Protein AF-A0A931QT55-F1 (afdb_monomer_lite)

pLDDT: mean 80.0, std 12.06, range [44.22, 92.31]

Foldseek 3Di:
DKEFAPVDPVRVVVVVVVVVVPPVPPDDYDYCPDPVVCVVCVPPDPVPDDDQGMWDDDPNDIDTDDDD

Sequence (68 aa):
MIFFDGVCNLCSGTINFLIKIDKRKIFRYSPLQSDFAKEKLHDIDLHVEGYQTIILLLNGSYYFRSEA

Radius of gyration: 11.76 Å; chains: 1; bounding box: 28×22×30 Å

Structure (mmCIF, N/CA/C/O backbone):
data_AF-A0A931QT55-F1
#
_entry.id   AF-A0A931QT55-F1
#
loop_
_atom_site.group_PDB
_atom_site.id
_atom_site.type_symbol
_atom_site.label_atom_id
_atom_site.label_alt_id
_atom_site.label_comp_id
_atom_site.label_asym_id
_atom_site.label_entity_id
_atom_site.label_seq_id
_atom_site.pdbx_PDB_ins_code
_atom_site.Cartn_x
_atom_site.Cartn_y
_atom_site.Cartn_z
_atom_site.occupancy
_atom_site.B_iso_or_equiv
_atom_site.auth_seq_id
_atom_site.auth_comp_id
_atom_site.auth_asym_id
_atom_site.auth_atom_id
_atom_site.pdbx_PDB_model_num
ATOM 1 N N . MET A 1 1 ? -6.775 6.399 -0.264 1.00 87.88 1 MET A N 1
ATOM 2 C CA . MET A 1 1 ? -6.509 4.991 -0.628 1.00 87.88 1 MET A CA 1
ATOM 3 C C . MET A 1 1 ? -5.015 4.770 -0.597 1.00 87.88 1 MET A C 1
ATOM 5 O O . MET A 1 1 ? -4.298 5.640 -1.057 1.00 87.88 1 MET A O 1
ATOM 9 N N . ILE A 1 2 ? -4.555 3.674 -0.012 1.00 89.81 2 ILE A N 1
ATOM 10 C CA . ILE A 1 2 ? -3.140 3.370 0.177 1.00 89.81 2 ILE A CA 1
ATOM 11 C C . ILE A 1 2 ? -2.784 2.195 -0.731 1.00 89.81 2 ILE A C 1
ATOM 13 O O . ILE A 1 2 ? -3.364 1.115 -0.610 1.00 89.81 2 ILE A O 1
ATOM 17 N N . PHE A 1 3 ? -1.837 2.415 -1.628 1.00 88.94 3 PHE A N 1
ATOM 18 C CA . PHE A 1 3 ? -1.180 1.381 -2.404 1.00 88.94 3 PHE A CA 1
ATOM 19 C C . PHE A 1 3 ? 0.137 1.007 -1.737 1.00 88.94 3 PHE A C 1
ATOM 21 O O . PHE A 1 3 ? 0.806 1.870 -1.174 1.00 88.94 3 PHE A O 1
ATOM 28 N N . PHE A 1 4 ? 0.496 -0.270 -1.750 1.00 86.88 4 PHE A N 1
ATOM 29 C CA . PHE A 1 4 ? 1.708 -0.745 -1.085 1.00 86.88 4 PHE A CA 1
ATOM 30 C C . PHE A 1 4 ? 2.322 -1.934 -1.812 1.00 86.88 4 PHE A C 1
ATOM 32 O O . PHE A 1 4 ? 1.622 -2.675 -2.500 1.00 86.88 4 PHE A O 1
ATOM 39 N N . ASP A 1 5 ? 3.619 -2.145 -1.632 1.00 82.12 5 ASP A N 1
ATOM 40 C CA . ASP A 1 5 ? 4.277 -3.350 -2.117 1.00 82.12 5 ASP A CA 1
ATOM 41 C C . ASP A 1 5 ? 3.923 -4.556 -1.227 1.00 82.12 5 ASP A C 1
ATOM 43 O O . ASP A 1 5 ? 4.329 -4.629 -0.063 1.00 82.12 5 ASP A O 1
ATOM 47 N N . GLY A 1 6 ? 3.158 -5.504 -1.780 1.00 73.00 6 GLY A N 1
ATOM 48 C CA . GLY A 1 6 ? 2.762 -6.738 -1.098 1.00 73.00 6 GLY A CA 1
ATOM 49 C C . GLY A 1 6 ? 3.860 -7.804 -1.002 1.00 73.00 6 GLY A C 1
ATOM 50 O O . GLY A 1 6 ? 3.648 -8.816 -0.338 1.00 73.00 6 GLY A O 1
ATOM 51 N N . VAL A 1 7 ? 5.014 -7.605 -1.645 1.00 73.69 7 VAL A N 1
ATOM 52 C CA . VAL A 1 7 ? 6.170 -8.521 -1.587 1.00 73.69 7 VAL A CA 1
ATOM 53 C C . VAL A 1 7 ? 7.149 -8.100 -0.485 1.00 73.69 7 VAL A C 1
ATOM 55 O O . VAL A 1 7 ? 7.837 -8.935 0.103 1.00 73.69 7 VAL A O 1
ATOM 58 N N . CYS A 1 8 ? 7.174 -6.812 -0.138 1.00 77.12 8 CYS A N 1
ATOM 59 C CA . CYS A 1 8 ? 7.985 -6.300 0.958 1.00 77.12 8 CYS A CA 1
ATOM 60 C C . CYS A 1 8 ? 7.337 -6.589 2.326 1.00 77.12 8 CYS A C 1
ATOM 62 O O . CYS A 1 8 ? 6.248 -6.101 2.656 1.00 77.12 8 CYS A O 1
ATOM 64 N N . ASN A 1 9 ? 8.048 -7.341 3.173 1.00 71.25 9 ASN A N 1
ATOM 65 C CA . ASN A 1 9 ? 7.595 -7.693 4.523 1.00 71.25 9 ASN A CA 1
ATOM 66 C C . ASN A 1 9 ? 7.417 -6.464 5.434 1.00 71.25 9 ASN A C 1
ATOM 68 O O . ASN A 1 9 ? 6.499 -6.434 6.255 1.00 71.25 9 ASN A O 1
A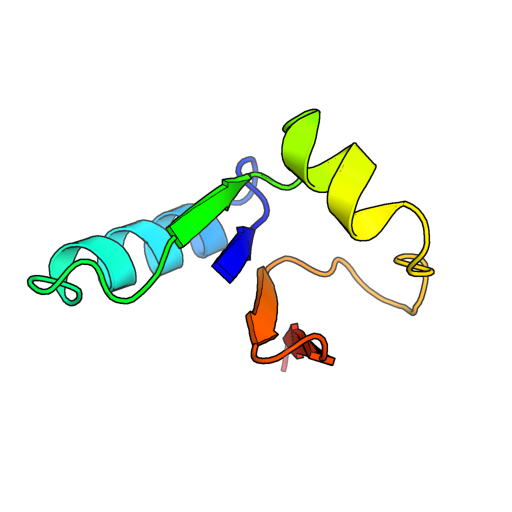TOM 72 N N . LEU A 1 10 ? 8.252 -5.430 5.277 1.00 75.75 10 LEU A N 1
ATOM 73 C CA . LEU A 1 10 ? 8.154 -4.193 6.061 1.00 75.75 10 LEU A CA 1
ATOM 74 C C . LEU A 1 10 ? 6.885 -3.400 5.715 1.00 75.75 10 LEU A C 1
ATOM 76 O O . LEU A 1 10 ? 6.186 -2.899 6.602 1.00 75.75 10 LEU A O 1
ATOM 80 N N . CYS A 1 11 ? 6.561 -3.316 4.427 1.00 74.56 11 CYS A N 1
ATOM 81 C CA . CYS A 1 11 ? 5.390 -2.591 3.939 1.00 74.56 11 CYS A CA 1
ATOM 82 C C . CYS A 1 11 ? 4.114 -3.325 4.319 1.00 74.56 11 CYS A C 1
ATOM 84 O O . CYS A 1 11 ? 3.216 -2.728 4.911 1.00 74.56 11 CYS A O 1
ATOM 86 N N . SER A 1 12 ? 4.094 -4.641 4.122 1.00 75.94 12 SER A N 1
ATOM 87 C CA . SER A 1 12 ? 3.004 -5.500 4.584 1.00 75.94 12 SER A CA 1
ATOM 88 C C . SER A 1 12 ? 2.802 -5.405 6.105 1.00 75.94 12 SER A C 1
ATOM 90 O O . SER A 1 12 ? 1.667 -5.313 6.577 1.00 75.94 12 SER A O 1
ATOM 92 N N . GLY A 1 13 ? 3.884 -5.333 6.889 1.00 83.00 13 GLY A N 1
ATOM 93 C CA . GLY A 1 13 ? 3.828 -5.098 8.336 1.00 83.00 13 GLY A CA 1
ATOM 94 C C . GLY A 1 13 ? 3.235 -3.734 8.706 1.00 83.00 13 GLY A C 1
ATOM 95 O O . GLY A 1 13 ? 2.350 -3.654 9.562 1.00 83.00 13 GLY A O 1
ATOM 96 N N . THR A 1 14 ? 3.661 -2.672 8.017 1.00 84.31 14 THR A N 1
ATOM 97 C CA . THR A 1 14 ? 3.142 -1.304 8.203 1.00 84.31 14 THR A CA 1
ATOM 98 C C . THR A 1 14 ? 1.646 -1.233 7.887 1.00 84.31 14 THR A C 1
ATOM 100 O O . THR A 1 14 ? 0.871 -0.653 8.646 1.00 84.31 14 THR A O 1
ATOM 103 N N . ILE A 1 15 ? 1.210 -1.871 6.802 1.00 86.75 15 ILE A N 1
ATOM 104 C CA . ILE A 1 15 ? -0.196 -1.905 6.384 1.00 86.75 15 ILE A CA 1
ATOM 105 C C . ILE A 1 15 ? -1.042 -2.705 7.372 1.00 86.75 15 ILE A C 1
ATOM 107 O O . ILE A 1 15 ? -2.096 -2.231 7.788 1.00 86.75 15 ILE A O 1
ATOM 111 N N . ASN A 1 16 ? -0.558 -3.858 7.838 1.00 86.69 16 ASN A N 1
ATOM 112 C CA . ASN A 1 16 ? -1.236 -4.626 8.883 1.00 86.69 16 ASN A CA 1
ATOM 113 C C . ASN A 1 16 ? -1.387 -3.832 10.189 1.00 86.69 16 ASN A C 1
ATOM 115 O O . ASN A 1 16 ? -2.415 -3.939 10.860 1.00 86.69 16 ASN A O 1
ATOM 119 N N . PHE A 1 17 ? -0.392 -3.024 10.557 1.00 88.25 17 PHE A N 1
ATOM 120 C CA . PHE A 1 17 ? -0.491 -2.117 11.701 1.00 88.25 17 PHE A CA 1
ATOM 121 C C . PHE A 1 17 ? -1.557 -1.034 11.481 1.00 88.25 17 PHE A C 1
ATOM 123 O O . PHE A 1 17 ? -2.409 -0.831 12.348 1.00 88.25 17 PHE A O 1
ATOM 130 N N . LEU A 1 18 ? -1.570 -0.398 10.306 1.00 87.25 18 LEU A N 1
ATOM 131 C CA . LEU A 1 18 ? -2.578 0.604 9.953 1.00 87.25 18 LEU A CA 1
ATOM 132 C C . LEU A 1 18 ? -3.997 0.020 9.955 1.00 87.25 18 LEU A C 1
ATOM 134 O O . LEU A 1 18 ? -4.889 0.631 10.535 1.00 87.25 18 LEU A O 1
ATOM 138 N N . ILE A 1 19 ? -4.196 -1.181 9.404 1.00 87.88 19 ILE A N 1
ATOM 139 C CA . ILE A 1 19 ? -5.491 -1.882 9.407 1.00 87.88 19 ILE A CA 1
ATOM 140 C C . ILE A 1 19 ? -5.982 -2.135 10.840 1.00 87.88 19 ILE A C 1
ATOM 142 O O . ILE A 1 19 ? -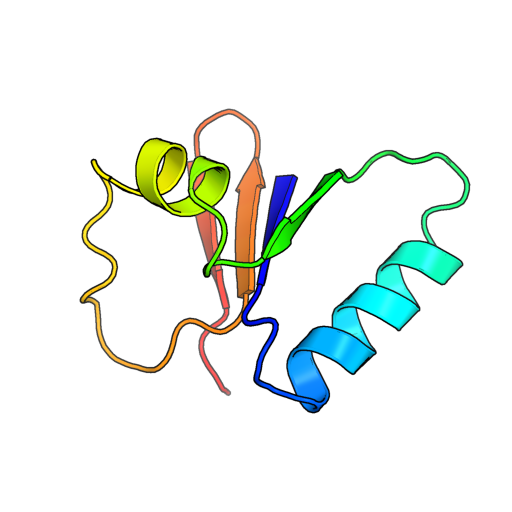7.168 -1.976 11.125 1.00 87.88 19 ILE A O 1
ATOM 146 N N . LYS A 1 20 ? -5.085 -2.502 11.765 1.00 89.75 20 LYS A N 1
ATOM 147 C CA . LYS A 1 20 ? -5.445 -2.718 13.180 1.00 89.75 20 LYS A CA 1
ATOM 148 C C . LYS A 1 20 ? -5.908 -1.433 13.874 1.00 89.75 20 LYS A C 1
ATOM 150 O O . LYS A 1 20 ? -6.750 -1.495 14.772 1.00 89.75 20 LYS A O 1
ATOM 155 N N . ILE A 1 21 ? -5.351 -0.287 13.488 1.00 92.31 21 ILE A N 1
ATOM 156 C CA . ILE A 1 21 ? -5.681 1.020 14.072 1.00 92.31 21 ILE A CA 1
ATOM 157 C C . ILE A 1 21 ? -6.913 1.634 13.406 1.00 92.31 21 ILE A C 1
ATOM 159 O O . ILE A 1 21 ? -7.721 2.268 14.091 1.00 92.31 21 ILE A O 1
ATOM 163 N N . ASP A 1 22 ? -7.099 1.416 12.104 1.00 90.38 22 ASP A N 1
ATOM 164 C CA . ASP A 1 22 ? -8.207 1.953 11.315 1.00 90.38 22 ASP A CA 1
ATOM 165 C C . ASP A 1 22 ? -9.531 1.208 11.569 1.00 90.38 22 ASP A C 1
ATOM 167 O O . ASP A 1 22 ? -10.166 0.630 10.684 1.00 90.38 22 ASP A O 1
ATOM 171 N N . LYS A 1 23 ? -10.005 1.262 12.817 1.00 89.19 23 LYS A N 1
ATOM 172 C CA . LYS A 1 23 ? -11.277 0.657 13.247 1.00 89.19 23 LYS A CA 1
ATOM 173 C C . LYS A 1 23 ? -12.492 1.238 12.523 1.00 89.19 23 LYS A C 1
ATOM 175 O O . LYS A 1 23 ? -13.548 0.612 12.498 1.00 89.19 23 LYS A O 1
ATOM 180 N N . ARG A 1 24 ? -12.356 2.443 11.964 1.00 92.00 24 ARG A N 1
ATOM 181 C CA . ARG A 1 24 ? -13.416 3.153 11.239 1.00 92.00 24 ARG A CA 1
ATOM 182 C C . ARG A 1 24 ? -13.382 2.891 9.730 1.00 92.00 24 ARG A C 1
ATOM 184 O O . ARG A 1 24 ? -14.269 3.388 9.043 1.00 92.00 24 ARG A O 1
ATOM 191 N N . LYS A 1 25 ? -12.421 2.097 9.232 1.00 87.75 25 LYS A N 1
ATOM 192 C CA . LYS A 1 25 ? -12.248 1.765 7.805 1.00 87.75 25 LYS A CA 1
ATOM 193 C C . LYS A 1 25 ? -12.209 3.016 6.919 1.00 87.75 25 LYS A C 1
ATOM 195 O O . LYS A 1 25 ? -12.823 3.056 5.851 1.00 87.75 25 LYS A O 1
ATOM 200 N N . ILE A 1 26 ? -11.535 4.056 7.405 1.00 88.81 26 ILE A N 1
ATOM 201 C CA . ILE A 1 26 ? -11.374 5.332 6.701 1.00 88.81 26 ILE A CA 1
ATOM 202 C C . ILE A 1 26 ? -10.485 5.124 5.472 1.00 88.81 26 ILE A C 1
ATOM 204 O O . ILE A 1 26 ? -10.722 5.716 4.415 1.00 88.81 26 ILE A O 1
ATOM 208 N N . PHE A 1 27 ? -9.480 4.258 5.587 1.00 88.19 27 PHE A N 1
ATOM 209 C CA . PHE A 1 27 ? -8.566 3.940 4.508 1.00 88.19 27 PHE A CA 1
ATOM 210 C C . PHE A 1 27 ? -8.975 2.657 3.783 1.00 88.19 27 PHE A C 1
ATOM 212 O O . PHE A 1 27 ? -9.512 1.702 4.340 1.00 88.19 27 PHE A O 1
ATOM 219 N N . ARG A 1 28 ? -8.680 2.641 2.484 1.00 91.00 28 ARG A N 1
ATOM 220 C CA . ARG A 1 28 ? -8.719 1.445 1.640 1.00 91.00 28 ARG A CA 1
ATOM 221 C C . ARG A 1 28 ? -7.301 1.105 1.237 1.00 91.00 28 ARG A C 1
ATOM 223 O O . ARG A 1 28 ? -6.533 2.030 0.972 1.00 91.00 28 ARG A O 1
ATOM 230 N N . TYR A 1 29 ? -6.997 -0.180 1.149 1.00 90.00 29 TYR A N 1
ATOM 231 C CA . TYR A 1 29 ? -5.658 -0.692 0.881 1.00 90.00 29 TYR A CA 1
ATOM 232 C C . TYR A 1 29 ? -5.678 -1.551 -0.382 1.00 90.00 29 TYR A C 1
ATOM 234 O O . TYR A 1 29 ? -6.632 -2.301 -0.585 1.00 90.00 29 TYR A O 1
ATOM 242 N N . SER A 1 30 ? -4.648 -1.450 -1.219 1.00 90.19 30 SER A N 1
ATOM 243 C CA . SER A 1 30 ? -4.493 -2.294 -2.408 1.00 90.19 30 SER A CA 1
ATOM 244 C C . SER A 1 30 ? -3.017 -2.573 -2.677 1.00 90.19 30 SER A C 1
ATOM 246 O O . SER A 1 30 ? -2.223 -1.636 -2.645 1.00 90.19 30 SER A O 1
ATOM 248 N N . PRO A 1 31 ? -2.611 -3.818 -2.960 1.00 88.12 31 PRO A N 1
ATOM 249 C CA . PRO A 1 31 ? -1.233 -4.087 -3.340 1.00 88.12 31 PRO A CA 1
ATOM 250 C C . PRO A 1 31 ? -0.935 -3.488 -4.722 1.00 88.12 31 PRO A C 1
ATOM 252 O O . PRO A 1 31 ? -1.795 -3.519 -5.609 1.00 88.12 31 PRO A O 1
ATOM 255 N N . LEU A 1 32 ? 0.282 -2.982 -4.927 1.00 85.75 32 LEU A N 1
ATOM 256 C CA . LEU A 1 32 ? 0.753 -2.435 -6.208 1.00 85.75 32 LEU A CA 1
ATOM 257 C C . LEU A 1 32 ? 0.696 -3.475 -7.336 1.00 85.75 32 LEU A C 1
ATOM 259 O O . LEU A 1 32 ? 0.494 -3.130 -8.494 1.00 85.75 32 LEU A O 1
ATOM 263 N N . GLN A 1 33 ? 0.808 -4.759 -6.992 1.00 83.06 33 GLN A N 1
ATOM 264 C CA . GLN A 1 33 ? 0.748 -5.873 -7.939 1.00 83.06 33 GLN A CA 1
ATOM 265 C C . GLN A 1 33 ? -0.666 -6.150 -8.480 1.00 83.06 33 GLN A C 1
ATOM 267 O O . GLN A 1 33 ? -0.803 -6.868 -9.472 1.00 83.06 33 GLN A O 1
ATOM 272 N N . SER A 1 34 ? -1.713 -5.614 -7.840 1.00 87.56 34 SER A N 1
ATOM 273 C CA . SER A 1 34 ? -3.098 -5.810 -8.287 1.00 87.56 34 SER A CA 1
ATOM 274 C C . SER A 1 34 ? -3.382 -5.083 -9.597 1.00 87.56 34 SER A C 1
ATOM 276 O O . SER A 1 34 ? -2.883 -3.983 -9.830 1.00 87.56 34 SER A O 1
ATOM 278 N N . ASP A 1 35 ? -4.259 -5.653 -10.422 1.00 87.62 35 ASP A N 1
ATOM 279 C CA . ASP A 1 35 ? -4.667 -5.012 -11.677 1.00 87.62 35 ASP A CA 1
ATOM 280 C C . ASP A 1 35 ? -5.382 -3.678 -11.432 1.00 87.62 35 ASP A C 1
ATOM 282 O O . ASP A 1 35 ? -5.186 -2.728 -12.181 1.00 87.62 35 ASP A O 1
ATOM 286 N N . PHE A 1 36 ? -6.095 -3.553 -10.306 1.00 88.88 36 PHE A N 1
ATOM 287 C CA . PHE A 1 36 ? -6.679 -2.286 -9.864 1.00 88.88 36 PHE A CA 1
ATOM 288 C C . PHE A 1 36 ? -5.622 -1.192 -9.651 1.00 88.88 36 PHE A C 1
ATOM 290 O O . PHE A 1 36 ? -5.823 -0.045 -10.046 1.00 88.88 36 PHE A O 1
ATOM 297 N N . ALA A 1 37 ? -4.500 -1.526 -9.004 1.00 86.94 37 ALA A N 1
ATOM 298 C CA . ALA A 1 37 ? -3.422 -0.568 -8.782 1.00 86.94 37 ALA A CA 1
ATOM 299 C C . ALA A 1 37 ? -2.734 -0.198 -10.098 1.00 86.94 37 ALA A C 1
ATOM 301 O O . ALA A 1 37 ? -2.490 0.982 -10.326 1.00 86.94 37 ALA A O 1
ATOM 302 N N . LYS A 1 38 ? -2.497 -1.173 -10.984 1.00 83.31 38 LYS A N 1
ATOM 303 C CA . LYS A 1 38 ? -1.942 -0.913 -12.321 1.00 83.31 38 LYS A CA 1
ATOM 304 C C . LYS A 1 38 ? -2.829 0.032 -13.124 1.00 83.31 38 LYS A C 1
ATOM 306 O O . LYS A 1 38 ? -2.312 0.972 -13.705 1.00 83.31 38 LYS A O 1
ATOM 311 N N . GLU A 1 39 ? -4.144 -0.177 -13.113 1.00 87.56 39 GLU A N 1
ATOM 312 C CA . GLU A 1 39 ? -5.099 0.698 -13.801 1.00 87.56 39 GLU A CA 1
ATOM 313 C C . GLU A 1 39 ? -5.119 2.102 -13.183 1.00 87.56 39 GLU A C 1
ATOM 315 O O . GLU A 1 39 ? -5.072 3.100 -13.896 1.00 87.56 39 GLU A O 1
ATOM 320 N N . LYS A 1 40 ? -5.158 2.207 -11.848 1.00 86.38 40 LYS A N 1
ATOM 321 C CA . LYS A 1 40 ? -5.248 3.510 -11.170 1.00 86.38 40 LYS A CA 1
ATOM 322 C C . LYS A 1 40 ? -3.971 4.330 -11.208 1.00 86.38 40 LYS A C 1
ATOM 324 O O . LYS A 1 40 ? -4.054 5.553 -11.140 1.00 86.38 40 LYS A O 1
ATOM 329 N N . LEU A 1 41 ? -2.825 3.669 -11.269 1.00 83.12 41 LEU A N 1
ATOM 330 C CA . LEU A 1 41 ? -1.519 4.311 -11.300 1.00 83.12 41 LEU A CA 1
ATOM 331 C C . LEU A 1 41 ? -0.947 4.390 -12.723 1.00 83.12 41 LEU A C 1
ATOM 333 O O . LEU A 1 41 ? 0.163 4.876 -12.882 1.00 83.12 41 LEU A O 1
ATOM 337 N N . HIS A 1 42 ? -1.692 3.941 -13.741 1.00 80.44 42 HIS A N 1
ATOM 338 C CA . HIS A 1 42 ? -1.242 3.883 -15.134 1.00 80.44 42 HIS A CA 1
ATOM 339 C C . HIS A 1 42 ? -0.758 5.236 -15.671 1.00 80.44 42 HIS A C 1
ATOM 341 O O . HIS A 1 42 ? 0.240 5.300 -16.380 1.00 80.44 42 HIS A O 1
ATOM 347 N N . ASP A 1 43 ? -1.449 6.315 -15.301 1.00 74.44 43 ASP A N 1
ATOM 348 C CA . ASP A 1 43 ? -1.160 7.669 -15.790 1.00 74.44 43 ASP A CA 1
ATOM 349 C C . ASP A 1 43 ? -0.087 8.394 -14.960 1.00 74.44 43 ASP A C 1
ATOM 351 O O . ASP A 1 43 ? 0.220 9.561 -15.202 1.00 74.44 43 ASP A O 1
ATOM 355 N N . ILE A 1 44 ? 0.464 7.725 -13.946 1.00 75.69 44 ILE A N 1
ATOM 356 C CA . ILE A 1 44 ? 1.483 8.274 -13.061 1.00 75.69 44 ILE A CA 1
ATOM 357 C C . ILE A 1 44 ? 2.800 7.633 -13.449 1.00 75.69 44 ILE A C 1
ATOM 359 O O . ILE A 1 44 ? 2.927 6.409 -13.454 1.00 75.69 44 ILE A O 1
ATOM 363 N N . ASP A 1 45 ? 3.806 8.455 -13.720 1.00 67.75 45 ASP A N 1
ATOM 364 C CA . ASP A 1 45 ? 5.141 7.925 -13.924 1.00 67.75 45 ASP A CA 1
ATOM 365 C C . ASP A 1 45 ? 5.719 7.447 -12.584 1.00 67.75 45 ASP A C 1
ATOM 367 O O . ASP A 1 45 ? 6.239 8.221 -11.781 1.00 67.75 45 ASP A O 1
ATOM 371 N N . LEU A 1 46 ? 5.571 6.151 -12.313 1.00 66.44 46 LEU A N 1
ATOM 372 C CA . LEU A 1 46 ? 6.120 5.494 -11.127 1.00 66.44 46 LEU A CA 1
ATOM 373 C C . LEU A 1 46 ? 7.650 5.323 -11.213 1.00 66.44 46 LEU A C 1
ATOM 375 O O . LEU A 1 46 ? 8.255 4.851 -10.251 1.00 66.44 46 LEU A O 1
ATOM 379 N N . HIS A 1 47 ? 8.289 5.699 -12.334 1.00 55.34 47 HIS A N 1
ATOM 380 C CA . HIS A 1 47 ? 9.740 5.584 -12.535 1.00 55.34 47 HIS A CA 1
ATOM 381 C C . HIS A 1 47 ? 10.559 6.666 -11.828 1.00 55.34 47 HIS A C 1
ATOM 383 O O . HIS A 1 47 ? 11.783 6.683 -11.972 1.00 55.34 47 HIS A O 1
ATOM 389 N N . VAL A 1 48 ? 9.929 7.550 -11.049 1.00 49.28 48 VAL A N 1
ATOM 390 C CA . VAL A 1 48 ? 10.646 8.553 -10.256 1.00 49.28 48 VAL A CA 1
ATOM 391 C C . VAL A 1 48 ? 11.337 7.865 -9.074 1.00 49.28 48 VAL A C 1
ATOM 393 O O . VAL A 1 48 ? 10.799 7.770 -7.974 1.00 49.28 48 VAL A O 1
ATOM 396 N N . GLU A 1 49 ? 12.523 7.343 -9.379 1.00 48.28 49 GLU A N 1
ATOM 397 C CA . GLU A 1 49 ? 13.689 7.190 -8.511 1.00 48.28 49 GLU A CA 1
ATOM 398 C C . GLU A 1 49 ? 13.427 6.539 -7.146 1.00 48.28 49 GLU A C 1
ATOM 400 O O . GLU A 1 49 ? 13.277 7.195 -6.120 1.00 48.28 49 GLU A O 1
ATOM 405 N N . GLY A 1 50 ? 13.481 5.207 -7.132 1.00 52.22 50 GLY A N 1
ATOM 406 C CA . GLY A 1 50 ? 13.611 4.426 -5.905 1.00 52.22 50 GLY A CA 1
ATOM 407 C C . GLY A 1 50 ? 12.296 3.801 -5.473 1.00 52.22 50 GLY A C 1
ATOM 408 O O . GLY A 1 50 ? 11.377 4.490 -5.054 1.00 52.22 50 GLY A O 1
ATOM 409 N N . TYR A 1 51 ? 12.237 2.473 -5.605 1.00 56.62 51 TYR A N 1
ATOM 410 C CA . TYR A 1 51 ? 11.320 1.537 -4.947 1.00 56.62 51 TYR A CA 1
ATOM 411 C C . TYR A 1 51 ? 10.203 2.202 -4.128 1.00 56.62 51 TYR A C 1
ATOM 413 O O . TYR A 1 51 ? 10.252 2.247 -2.900 1.00 56.62 51 TYR A O 1
ATOM 421 N N . GLN A 1 52 ? 9.183 2.739 -4.8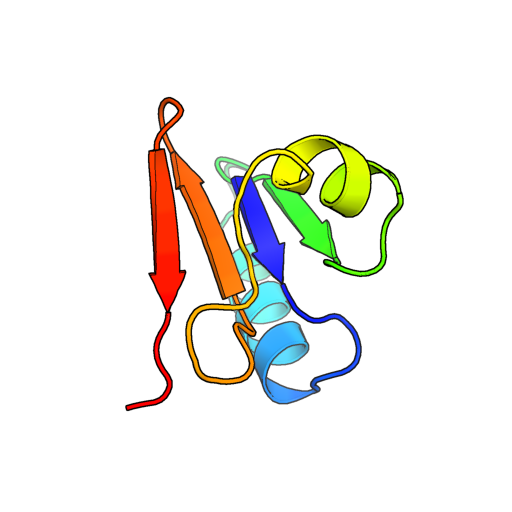02 1.00 63.91 52 GLN A N 1
ATOM 422 C CA . GLN A 1 52 ? 8.061 3.366 -4.114 1.00 63.91 52 GLN A CA 1
ATOM 423 C C . GLN A 1 52 ? 7.242 2.267 -3.448 1.00 63.91 52 GLN A C 1
ATOM 425 O O . GLN A 1 52 ? 6.418 1.601 -4.072 1.00 63.91 52 GLN A O 1
ATOM 430 N N . THR A 1 53 ? 7.500 2.037 -2.166 1.00 73.38 53 THR A N 1
ATOM 431 C CA . THR A 1 53 ? 6.915 0.897 -1.463 1.00 73.38 53 THR A CA 1
ATOM 432 C C . THR A 1 53 ? 5.535 1.191 -0.872 1.00 73.38 53 THR A C 1
ATOM 434 O O . THR A 1 53 ? 4.809 0.256 -0.522 1.00 73.38 53 THR A O 1
ATOM 437 N N . ILE A 1 54 ? 5.155 2.474 -0.755 1.00 83.19 54 ILE A N 1
ATOM 438 C CA . ILE A 1 54 ? 3.839 2.938 -0.289 1.00 83.19 54 ILE A CA 1
ATOM 439 C C . ILE A 1 54 ? 3.446 4.232 -1.025 1.00 83.19 54 ILE A C 1
ATOM 441 O O . ILE A 1 54 ? 4.189 5.214 -1.000 1.00 83.19 54 ILE A O 1
ATOM 445 N N . ILE A 1 55 ? 2.243 4.255 -1.605 1.00 86.69 55 ILE A N 1
ATOM 446 C CA . ILE A 1 55 ? 1.645 5.408 -2.295 1.00 86.69 55 ILE A CA 1
ATOM 447 C C . ILE A 1 55 ? 0.285 5.714 -1.668 1.00 86.69 55 ILE A C 1
ATOM 449 O O . ILE A 1 55 ?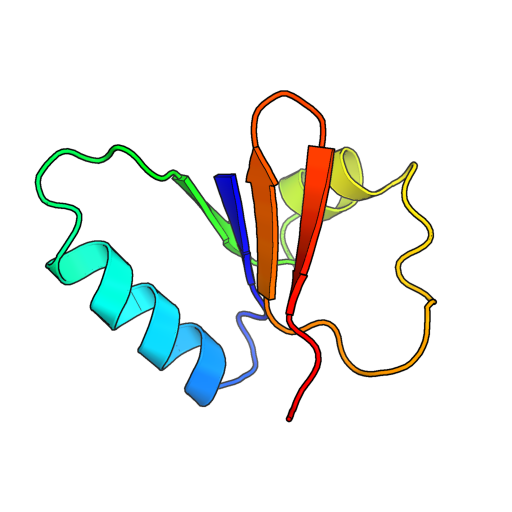 -0.565 4.836 -1.538 1.00 86.69 55 ILE A O 1
ATOM 453 N N . LEU A 1 56 ? 0.034 6.965 -1.298 1.00 87.94 56 LEU A N 1
ATOM 454 C CA . LEU A 1 56 ? -1.261 7.421 -0.798 1.00 87.94 56 LEU A CA 1
ATOM 455 C C . LEU A 1 56 ? -1.961 8.270 -1.863 1.00 87.94 56 LEU A C 1
ATOM 457 O O . LEU A 1 56 ? -1.455 9.305 -2.271 1.00 87.94 56 LEU A O 1
ATOM 461 N N . LEU A 1 57 ? -3.165 7.863 -2.256 1.00 88.06 57 LEU A N 1
ATOM 462 C CA . LEU A 1 57 ? -4.102 8.661 -3.041 1.00 88.06 57 LEU A CA 1
ATOM 463 C C . LEU A 1 57 ? -5.096 9.355 -2.105 1.00 88.06 57 LEU A C 1
ATOM 465 O O . LEU A 1 57 ? -5.914 8.688 -1.453 1.00 88.06 57 LEU A O 1
ATOM 469 N N . LEU A 1 58 ? -5.056 10.683 -2.061 1.00 88.69 58 LEU A N 1
ATOM 470 C CA . LEU A 1 58 ? -5.957 11.516 -1.270 1.00 88.69 58 LEU A CA 1
ATOM 471 C C . LEU A 1 58 ? -6.479 12.668 -2.130 1.00 88.69 58 LEU A C 1
ATOM 473 O O . LEU A 1 58 ? -5.699 13.441 -2.669 1.00 88.69 58 LEU A O 1
ATOM 477 N N . ASN A 1 59 ? -7.804 12.787 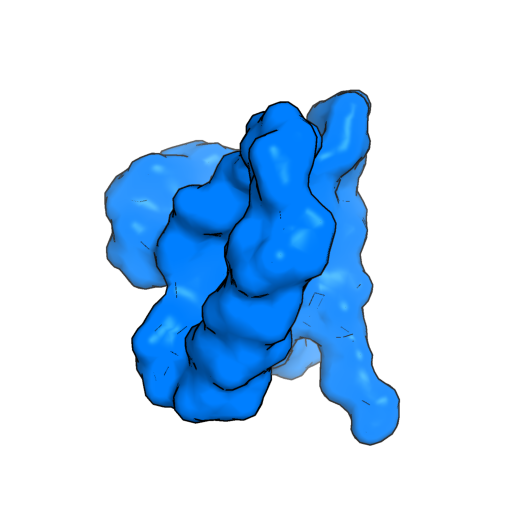-2.247 1.00 88.12 59 ASN A N 1
ATOM 478 C CA . ASN A 1 59 ? -8.474 13.861 -2.995 1.00 88.12 59 ASN A CA 1
ATOM 479 C C . ASN A 1 59 ? -7.971 14.041 -4.444 1.00 88.12 59 ASN A C 1
ATOM 481 O O . ASN A 1 59 ? -7.930 15.156 -4.947 1.00 88.12 59 ASN A O 1
ATOM 485 N N . GLY A 1 60 ? -7.579 12.948 -5.111 1.00 86.38 60 GLY A N 1
ATOM 486 C CA . GLY A 1 60 ? -7.030 12.981 -6.474 1.00 86.38 60 GLY A CA 1
ATOM 487 C C . GLY A 1 60 ? -5.522 13.243 -6.551 1.00 86.38 60 GLY A C 1
ATOM 488 O O . GLY A 1 60 ? -4.946 13.092 -7.622 1.00 86.38 60 GLY A O 1
ATOM 489 N N . SER A 1 61 ? -4.877 13.564 -5.429 1.00 85.44 61 SER A N 1
ATOM 490 C CA . SER A 1 61 ? -3.433 13.779 -5.338 1.00 85.44 61 SER A CA 1
ATOM 491 C C . SER A 1 61 ? -2.709 12.528 -4.847 1.00 85.44 61 SER A C 1
ATOM 493 O O . SER A 1 61 ? -3.173 11.849 -3.924 1.00 85.44 61 SER A O 1
ATOM 495 N N . TYR A 1 62 ? -1.552 12.252 -5.445 1.00 86.12 62 TYR A N 1
ATOM 496 C CA . TYR A 1 62 ? -0.676 11.143 -5.075 1.00 86.12 62 TYR A CA 1
ATOM 497 C C . TYR A 1 62 ? 0.462 11.623 -4.179 1.00 86.12 62 TYR A C 1
ATOM 499 O O . TYR A 1 62 ? 1.101 12.637 -4.452 1.00 86.12 62 TYR A O 1
ATOM 507 N N . TYR A 1 63 ? 0.709 10.875 -3.109 1.00 85.06 63 TYR A N 1
ATOM 508 C CA . TYR A 1 63 ? 1.769 11.119 -2.143 1.00 85.06 63 TYR A CA 1
ATOM 509 C C . TYR A 1 63 ? 2.643 9.874 -2.056 1.00 85.06 63 TYR A C 1
ATOM 511 O O . TYR A 1 63 ? 2.145 8.775 -1.802 1.00 85.06 63 TYR A O 1
ATOM 519 N N . PHE A 1 64 ? 3.942 10.060 -2.247 1.00 82.06 64 PHE A N 1
ATOM 520 C CA . PHE A 1 64 ? 4.926 8.986 -2.276 1.00 82.06 64 PHE A CA 1
ATOM 521 C C . PHE A 1 64 ? 5.756 9.034 -1.001 1.00 82.06 64 PHE A C 1
ATOM 523 O O . PHE A 1 64 ? 6.152 10.112 -0.552 1.00 82.06 64 PHE A O 1
ATOM 530 N N . ARG A 1 65 ? 6.010 7.872 -0.399 1.00 72.25 65 ARG A N 1
ATOM 531 C CA . ARG A 1 65 ? 6.972 7.769 0.697 1.00 72.25 65 ARG A CA 1
ATOM 532 C C . ARG A 1 65 ? 8.345 7.443 0.116 1.00 72.25 65 ARG A C 1
ATOM 534 O O . ARG A 1 65 ? 8.529 6.343 -0.392 1.00 72.25 65 ARG A O 1
ATOM 541 N N . SER A 1 66 ? 9.293 8.364 0.242 1.00 58.84 66 SER A N 1
ATOM 542 C CA . SER A 1 66 ? 10.719 8.099 0.033 1.00 58.84 66 SER A CA 1
ATOM 543 C C . SER A 1 66 ? 11.260 7.297 1.223 1.00 58.84 66 SER A C 1
ATOM 545 O O . SER A 1 66 ? 10.888 7.570 2.371 1.00 58.84 66 SER A O 1
ATOM 547 N N . GLU A 1 67 ? 12.098 6.288 0.976 1.00 54.16 67 GLU A N 1
ATOM 548 C CA . GLU A 1 67 ? 12.940 5.734 2.043 1.00 54.16 67 GLU A CA 1
ATOM 549 C C . GLU A 1 67 ? 13.826 6.870 2.581 1.00 54.16 67 GLU A C 1
ATOM 551 O O . GLU A 1 67 ? 14.359 7.663 1.805 1.00 54.16 67 GLU A O 1
ATOM 556 N N . ALA A 1 68 ? 13.851 7.017 3.906 1.00 44.22 68 ALA A N 1
ATOM 557 C CA . ALA A 1 68 ? 14.622 8.043 4.606 1.00 44.22 68 ALA A CA 1
ATOM 558 C C . ALA A 1 68 ? 16.078 7.608 4.780 1.00 44.22 68 ALA A C 1
ATOM 560 O O . ALA A 1 68 ? 16.287 6.389 4.985 1.00 4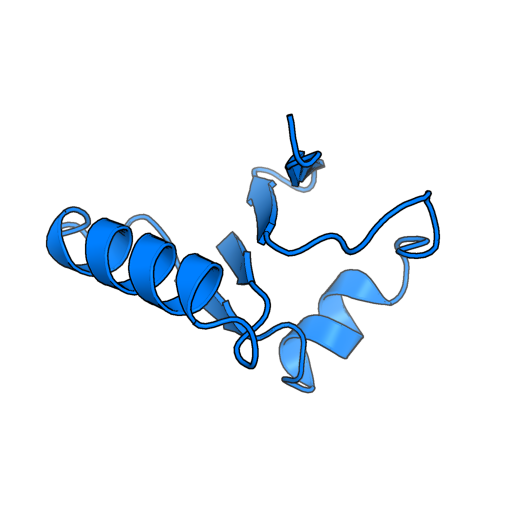4.22 68 ALA A O 1
#

Secondary structure (DSSP, 8-state):
-EEE-SS-HHHHHHHHHHHHH-TT----EEETTSHHHHHHTTTS-TTSSS---EEEEETTEEEE----